Protein AF-A0A7J4MQF9-F1 (afdb_monomer_lite)

Radius of gyration: 17.83 Å; chains: 1; bounding box: 29×24×52 Å

Foldseek 3Di:
DVVLLVQLVVLLVQLVVLLVCLVVVWDFDFPPDDPDDDPPDDPGPTDTPSVVSNVSSVVSNVVSVVSNVVVVVD

Sequence (74 aa):
MEVLNLFGLLFSTLGVVYLAFGFRFGKPKYLGDYTYEFDGKEPLVLYYENSFLRIVGWICLGFGNILQIASIFS

Structure (mmCIF, N/CA/C/O backbone):
data_AF-A0A7J4MQF9-F1
#
_entry.id   AF-A0A7J4MQF9-F1
#
loop_
_atom_site.group_PDB
_atom_site.id
_atom_site.type_symbol
_atom_site.label_atom_id
_atom_site.label_alt_id
_atom_site.label_comp_id
_atom_site.label_asym_id
_atom_site.label_entity_id
_atom_site.label_seq_id
_atom_site.pdbx_PDB_ins_code
_atom_site.Cartn_x
_atom_site.Cartn_y
_atom_site.Cartn_z
_atom_site.occupancy
_atom_site.B_iso_or_equiv
_atom_site.auth_seq_id
_atom_site.auth_comp_id
_atom_site.auth_asym_id
_atom_site.auth_atom_id
_atom_site.pdbx_PDB_model_num
ATOM 1 N N . MET A 1 1 ? 9.387 -3.005 -20.933 1.00 74.81 1 MET A N 1
ATOM 2 C CA . MET A 1 1 ? 8.360 -2.000 -20.583 1.00 74.81 1 MET A CA 1
ATOM 3 C C . MET A 1 1 ? 6.993 -2.590 -20.228 1.00 74.81 1 MET A C 1
ATOM 5 O O . MET A 1 1 ? 6.623 -2.509 -19.064 1.00 74.81 1 MET A O 1
ATOM 9 N N . GLU A 1 2 ? 6.247 -3.213 -21.152 1.00 84.81 2 GLU A N 1
ATOM 10 C CA . GLU A 1 2 ? 4.826 -3.572 -20.916 1.00 84.81 2 GLU A CA 1
ATOM 11 C C . GLU A 1 2 ? 4.582 -4.520 -19.734 1.00 84.81 2 GLU A C 1
ATOM 13 O O . GLU A 1 2 ? 3.683 -4.289 -18.931 1.00 84.81 2 GLU A O 1
ATOM 18 N N . VAL A 1 3 ? 5.418 -5.549 -19.582 1.00 89.50 3 VAL A N 1
ATOM 19 C CA . VAL A 1 3 ? 5.285 -6.540 -18.502 1.00 89.50 3 VAL A CA 1
ATOM 20 C C . VAL A 1 3 ? 5.462 -5.902 -17.121 1.00 89.50 3 VAL A C 1
ATOM 22 O O . VAL A 1 3 ? 4.678 -6.163 -16.212 1.00 89.50 3 VAL A O 1
ATOM 25 N N . LEU A 1 4 ? 6.458 -5.025 -16.964 1.00 91.75 4 LEU A N 1
ATOM 26 C CA . LEU A 1 4 ? 6.742 -4.357 -15.691 1.00 91.75 4 LEU A CA 1
ATOM 27 C C . LEU A 1 4 ? 5.616 -3.384 -15.312 1.00 91.75 4 LEU A C 1
ATOM 29 O O . LEU A 1 4 ? 5.189 -3.345 -14.159 1.00 91.75 4 LEU A O 1
ATOM 33 N N . ASN A 1 5 ? 5.093 -2.658 -16.306 1.00 92.19 5 ASN A N 1
ATOM 34 C CA . ASN A 1 5 ? 3.958 -1.760 -16.124 1.00 92.19 5 ASN A CA 1
ATOM 35 C C . ASN A 1 5 ? 2.685 -2.536 -15.743 1.00 92.19 5 ASN A C 1
ATOM 37 O O . ASN A 1 5 ? 2.005 -2.163 -14.791 1.00 92.19 5 ASN A O 1
ATOM 41 N N . LEU A 1 6 ? 2.405 -3.664 -16.410 1.00 94.56 6 LEU A N 1
ATOM 42 C CA . LEU A 1 6 ? 1.274 -4.538 -16.087 1.00 94.56 6 LEU A CA 1
ATOM 43 C C . LEU A 1 6 ? 1.350 -5.055 -14.643 1.00 94.56 6 LEU A C 1
ATOM 45 O O . LEU A 1 6 ? 0.365 -4.965 -13.909 1.00 94.56 6 LEU A O 1
ATOM 49 N N . PHE A 1 7 ? 2.514 -5.550 -14.212 1.00 94.44 7 PHE A N 1
ATOM 50 C CA . PHE A 1 7 ? 2.709 -5.986 -12.826 1.00 94.44 7 PHE A CA 1
ATOM 51 C C . PHE A 1 7 ? 2.557 -4.832 -11.832 1.00 94.44 7 PHE A C 1
ATOM 53 O O . PHE A 1 7 ? 1.902 -5.001 -10.803 1.00 94.44 7 PHE A O 1
ATOM 60 N N . GLY A 1 8 ? 3.092 -3.652 -12.149 1.00 94.94 8 GLY A N 1
ATOM 61 C CA . GLY A 1 8 ? 2.924 -2.463 -11.318 1.00 94.94 8 GLY A CA 1
ATOM 62 C C . GLY A 1 8 ? 1.457 -2.052 -11.165 1.00 94.94 8 GLY A C 1
ATOM 63 O O . GLY A 1 8 ? 1.001 -1.761 -10.060 1.00 94.94 8 GLY A O 1
ATOM 64 N N . LEU A 1 9 ? 0.686 -2.103 -12.254 1.00 96.31 9 LEU A N 1
ATOM 65 C CA . LEU A 1 9 ? -0.744 -1.793 -12.256 1.00 96.31 9 LEU A CA 1
ATOM 66 C C . LEU A 1 9 ? -1.548 -2.808 -11.436 1.00 96.31 9 LEU A C 1
ATOM 68 O O . LEU A 1 9 ? -2.352 -2.403 -10.600 1.00 96.31 9 LEU A O 1
ATOM 72 N N . LEU A 1 10 ? -1.272 -4.106 -11.597 1.00 97.12 10 LEU A N 1
ATOM 73 C CA . LEU A 1 10 ? -1.907 -5.172 -10.814 1.00 97.12 10 LEU A CA 1
ATOM 74 C C . LEU A 1 10 ? -1.670 -4.999 -9.308 1.00 97.12 10 LEU A C 1
ATOM 76 O O . LEU A 1 10 ? -2.620 -5.064 -8.526 1.00 97.12 10 LEU A O 1
ATOM 80 N N . PHE A 1 11 ? -0.428 -4.734 -8.894 1.00 96.69 11 PHE A N 1
ATOM 81 C CA . PHE A 1 11 ? -0.096 -4.509 -7.484 1.00 96.69 11 PHE A CA 1
ATOM 82 C C . PHE A 1 11 ? -0.761 -3.250 -6.920 1.00 96.69 11 PHE A C 1
ATOM 84 O O . PHE A 1 11 ? -1.296 -3.291 -5.810 1.00 96.69 11 PHE A O 1
ATOM 91 N N . SER A 1 12 ? -0.804 -2.164 -7.692 1.00 97.12 12 SER A N 1
ATOM 92 C CA . SER A 1 12 ? -1.506 -0.937 -7.305 1.00 97.12 12 SER A CA 1
ATOM 93 C C . SER A 1 12 ? -3.012 -1.165 -7.157 1.00 97.12 12 SER A C 1
ATOM 95 O O . SER A 1 12 ? -3.594 -0.753 -6.153 1.00 97.12 12 SER A O 1
ATOM 97 N N . THR A 1 13 ? -3.651 -1.876 -8.093 1.00 97.44 13 THR A N 1
ATOM 98 C CA . THR A 1 13 ? -5.078 -2.222 -8.004 1.00 97.44 13 THR A CA 1
ATOM 99 C C . THR A 1 13 ? -5.366 -3.084 -6.780 1.00 97.44 13 THR A C 1
ATOM 101 O O . THR A 1 13 ? -6.276 -2.763 -6.016 1.00 97.44 13 THR A O 1
ATOM 104 N N . LEU A 1 14 ? -4.575 -4.134 -6.544 1.00 96.56 14 LEU A N 1
ATOM 105 C CA . LEU A 1 14 ? -4.716 -4.970 -5.350 1.00 96.56 14 LEU A CA 1
ATOM 106 C C . LEU A 1 14 ? -4.534 -4.143 -4.073 1.00 96.56 14 LEU A C 1
ATOM 108 O O . LEU A 1 14 ? -5.346 -4.258 -3.158 1.00 96.56 14 LEU A O 1
ATOM 112 N N . GLY A 1 15 ? -3.534 -3.261 -4.028 1.00 96.19 15 GLY A N 1
ATOM 113 C CA . GLY A 1 15 ? -3.296 -2.378 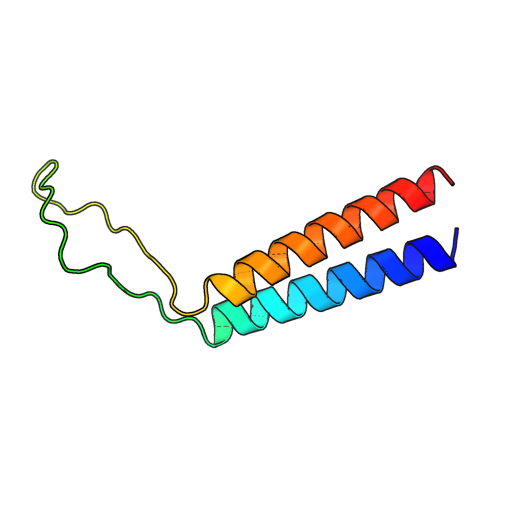-2.888 1.00 96.19 15 GLY A CA 1
ATOM 114 C C . GLY A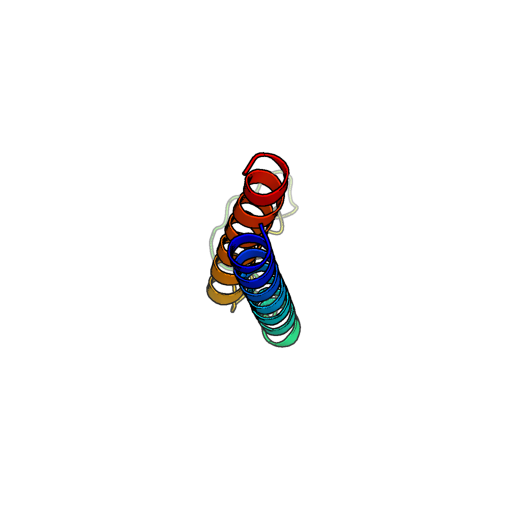 1 15 ? -4.488 -1.470 -2.574 1.00 96.19 15 GLY A C 1
ATOM 115 O O . GLY A 1 15 ? -4.922 -1.402 -1.422 1.00 96.19 15 GLY A O 1
ATOM 116 N N . VAL A 1 16 ? -5.081 -0.844 -3.595 1.00 96.50 16 VAL A N 1
ATOM 117 C CA . VAL A 1 16 ? -6.298 -0.023 -3.451 1.00 96.50 16 VAL A CA 1
ATOM 118 C C . VAL A 1 16 ? -7.476 -0.859 -2.959 1.00 96.50 16 VAL A C 1
ATOM 120 O O . VAL A 1 16 ? -8.195 -0.422 -2.060 1.00 96.50 16 VAL A O 1
ATOM 123 N N . VAL A 1 17 ? -7.663 -2.067 -3.496 1.00 95.94 17 VAL A N 1
ATOM 124 C CA . VAL A 1 17 ? -8.718 -2.986 -3.052 1.00 95.94 17 VAL A CA 1
ATOM 125 C C . VAL A 1 17 ? -8.527 -3.322 -1.571 1.00 95.94 17 VAL A C 1
ATOM 127 O O . VAL A 1 17 ? -9.446 -3.116 -0.781 1.00 95.94 17 VAL A O 1
ATOM 130 N N . TYR A 1 18 ? -7.333 -3.736 -1.148 1.00 94.38 18 TYR A N 1
ATOM 131 C CA . TYR A 1 18 ? -7.040 -4.043 0.256 1.00 94.38 18 TYR A CA 1
ATOM 132 C C . TYR A 1 18 ? -7.244 -2.845 1.192 1.00 94.38 18 TYR A C 1
ATOM 134 O O . TYR A 1 18 ? -7.799 -3.017 2.280 1.00 94.38 18 TYR A O 1
ATOM 142 N N . LEU A 1 19 ? -6.878 -1.629 0.771 1.00 92.75 19 LEU A N 1
ATOM 143 C CA . LEU A 1 19 ? -7.188 -0.409 1.524 1.00 92.75 19 LEU A CA 1
ATOM 144 C C . LEU A 1 19 ? -8.697 -0.180 1.627 1.00 92.75 19 LEU A C 1
ATOM 146 O O . LEU A 1 19 ? -9.202 0.046 2.727 1.00 92.75 19 LEU A O 1
ATOM 150 N N . ALA A 1 20 ? -9.424 -0.274 0.514 1.00 91.75 20 ALA A N 1
ATOM 151 C CA . ALA A 1 20 ? -10.868 -0.078 0.479 1.00 91.75 20 ALA A CA 1
ATOM 152 C C . ALA A 1 20 ? -11.591 -1.088 1.380 1.00 91.75 20 ALA A C 1
ATOM 154 O O . ALA A 1 20 ? -12.432 -0.691 2.183 1.00 91.75 20 ALA A O 1
ATOM 155 N N . PHE A 1 21 ? -11.215 -2.369 1.330 1.00 90.06 21 PHE A N 1
ATOM 156 C CA . PHE A 1 21 ? -11.712 -3.393 2.252 1.00 90.06 21 PHE A CA 1
ATOM 157 C C . PHE A 1 21 ? -11.313 -3.083 3.704 1.00 90.06 21 PHE A C 1
ATOM 159 O O . PHE A 1 21 ? -12.153 -3.137 4.605 1.00 90.06 21 PHE A O 1
ATOM 166 N N . GLY A 1 22 ? -10.065 -2.678 3.936 1.00 88.12 22 GLY A N 1
ATOM 167 C CA . GLY A 1 22 ? -9.560 -2.292 5.250 1.00 88.12 22 GLY A CA 1
ATOM 168 C C . GLY A 1 22 ? -10.348 -1.147 5.892 1.00 88.12 22 GLY A C 1
ATOM 169 O O . GLY A 1 22 ? -10.614 -1.203 7.088 1.00 88.12 22 GLY A O 1
ATOM 170 N N . PHE A 1 23 ? -10.784 -0.148 5.121 1.00 85.19 23 PHE A N 1
ATOM 171 C CA . PHE A 1 23 ? -11.646 0.936 5.610 1.00 85.19 23 PHE A CA 1
ATOM 172 C C . PHE A 1 23 ? -13.132 0.557 5.653 1.00 85.19 23 PHE A C 1
ATOM 174 O O . PHE A 1 23 ? -13.831 0.940 6.585 1.00 85.19 23 PHE A O 1
ATOM 181 N N . ARG A 1 24 ? -13.628 -0.220 4.683 1.00 85.50 24 ARG A N 1
ATOM 182 C CA . ARG A 1 24 ? -15.041 -0.628 4.608 1.00 85.50 24 ARG A CA 1
ATOM 183 C C . ARG A 1 24 ? -15.453 -1.534 5.763 1.00 85.50 24 ARG A C 1
ATOM 185 O O . ARG A 1 24 ? -16.600 -1.454 6.214 1.00 85.50 24 ARG A O 1
ATOM 192 N N . PHE A 1 25 ? -14.542 -2.406 6.189 1.00 81.94 25 PHE A N 1
ATOM 193 C CA . PHE A 1 25 ? -14.762 -3.376 7.260 1.00 81.94 25 PHE A CA 1
ATOM 194 C C . PHE A 1 25 ? -14.024 -3.006 8.549 1.00 81.94 25 PHE A C 1
ATOM 196 O O . PHE A 1 25 ? -14.357 -3.523 9.612 1.00 81.94 25 PHE A O 1
ATOM 203 N N . GLY A 1 26 ? -13.005 -2.143 8.498 1.00 72.25 26 GLY A N 1
ATOM 204 C CA . GLY A 1 26 ? -12.282 -1.681 9.682 1.00 72.25 26 GLY A CA 1
ATOM 205 C C . GLY A 1 26 ? -13.078 -0.636 10.438 1.00 72.25 26 GLY A C 1
ATOM 206 O O . GL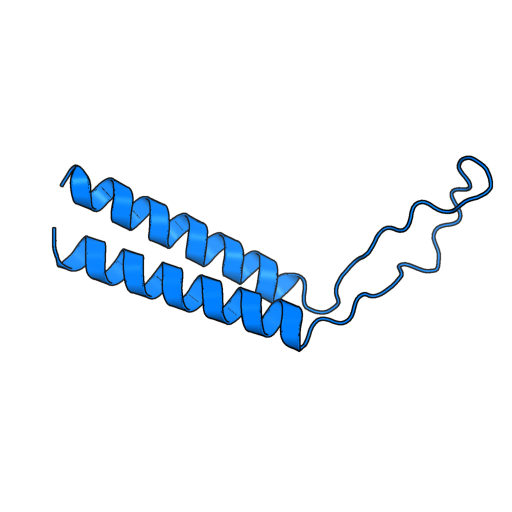Y A 1 26 ? -13.116 0.526 10.044 1.00 72.25 26 GLY A O 1
ATOM 207 N N . LYS A 1 27 ? -13.676 -1.035 11.558 1.00 66.50 27 LYS A N 1
ATOM 208 C CA . LYS A 1 27 ? -14.235 -0.075 12.506 1.00 66.50 27 LYS A CA 1
ATOM 209 C C . LYS A 1 27 ? -13.092 0.595 13.278 1.00 66.50 27 LYS A C 1
ATOM 211 O O . LYS A 1 27 ? -12.117 -0.091 13.617 1.00 66.50 27 LYS A O 1
ATOM 216 N N . PRO A 1 28 ? -13.185 1.904 13.555 1.00 66.00 28 PRO A N 1
ATOM 217 C CA . PRO A 1 28 ? -12.312 2.530 14.532 1.00 66.00 28 PRO A CA 1
ATOM 218 C C . PRO A 1 28 ? -12.595 1.887 15.894 1.00 66.00 28 PRO A C 1
ATOM 220 O O . PRO A 1 28 ? -13.732 1.883 16.367 1.00 66.00 28 PRO A O 1
ATOM 223 N N . LYS A 1 29 ? -11.568 1.292 16.492 1.00 61.38 29 LYS A N 1
ATOM 224 C CA . LYS A 1 29 ? -11.572 0.831 17.875 1.00 61.38 29 LYS A CA 1
ATOM 225 C C . LYS A 1 29 ? -10.788 1.827 18.712 1.00 61.38 29 LYS A C 1
ATOM 227 O O . LYS A 1 29 ? -9.657 2.187 18.390 1.00 61.38 29 LYS A O 1
ATOM 232 N N . TYR A 1 30 ? -11.414 2.248 19.797 1.00 60.69 30 TYR A N 1
ATOM 233 C CA . TYR A 1 30 ? -10.751 2.996 20.847 1.00 60.69 30 TYR A CA 1
ATOM 234 C C . TYR A 1 30 ? -9.937 2.010 21.667 1.00 60.69 30 TYR A C 1
ATOM 236 O O . TYR A 1 30 ? -10.455 0.965 22.068 1.00 60.69 30 TYR A O 1
ATOM 244 N N . LEU A 1 31 ? -8.664 2.321 21.885 1.00 56.59 31 LEU A N 1
ATOM 245 C CA . LEU A 1 31 ? -7.841 1.571 22.818 1.00 56.59 31 LEU A CA 1
ATOM 246 C C . LEU A 1 31 ? -8.183 2.065 24.229 1.00 56.59 31 LEU A C 1
ATOM 248 O O . LEU A 1 31 ? -7.457 2.853 24.822 1.00 56.59 31 LEU A O 1
ATOM 252 N N . GLY A 1 32 ? -9.365 1.679 24.710 1.00 52.00 32 GLY A N 1
ATOM 253 C CA . GLY A 1 32 ? -9.696 1.795 26.124 1.00 52.00 32 GLY A CA 1
ATOM 254 C C . GLY A 1 32 ? -8.815 0.815 26.889 1.00 52.00 32 GLY A C 1
ATOM 255 O O . GLY A 1 32 ? -8.856 -0.371 26.570 1.00 52.00 32 GLY A O 1
ATOM 256 N N . ASP A 1 33 ? -7.991 1.362 27.789 1.00 49.03 33 ASP A N 1
ATOM 257 C CA . ASP A 1 33 ? -7.272 0.726 28.916 1.00 49.03 33 ASP A CA 1
ATOM 258 C C . ASP A 1 33 ? -5.787 1.129 29.057 1.00 49.03 33 ASP A C 1
ATOM 260 O O . ASP A 1 33 ? -5.023 0.454 29.744 1.00 49.03 33 ASP A O 1
ATOM 264 N N . TYR A 1 34 ? -5.352 2.268 28.499 1.00 44.88 34 TYR A N 1
ATOM 265 C CA . TYR A 1 34 ? -4.119 2.922 28.967 1.00 44.88 34 TYR A CA 1
ATOM 266 C C . TYR A 1 34 ? -4.404 4.350 29.421 1.00 44.88 34 TYR A C 1
ATOM 268 O O . TYR A 1 34 ? -4.356 5.304 28.647 1.00 44.88 34 TYR A O 1
ATOM 276 N N . THR A 1 35 ? -4.687 4.468 30.716 1.00 40.94 35 THR A N 1
ATOM 277 C CA . THR A 1 35 ? -4.726 5.712 31.486 1.00 40.94 35 THR A CA 1
ATOM 278 C C . THR A 1 35 ? -3.356 6.393 31.453 1.00 40.94 35 THR A C 1
ATOM 280 O O . THR A 1 35 ? -2.519 6.173 32.326 1.00 40.94 35 THR A O 1
ATOM 283 N N . TYR A 1 36 ? -3.113 7.221 30.443 1.00 44.91 36 TYR A N 1
ATOM 284 C CA . TYR A 1 36 ? -2.103 8.272 30.507 1.00 44.91 36 TYR A CA 1
ATOM 285 C C . TYR A 1 36 ? -2.807 9.600 30.241 1.00 44.91 36 TYR A C 1
ATOM 287 O O . TYR A 1 36 ? -2.970 10.034 29.102 1.00 44.91 36 TYR A O 1
ATOM 295 N N . GLU A 1 37 ? -3.281 10.208 31.328 1.00 45.16 37 GLU A N 1
ATOM 296 C CA . GLU A 1 37 ? -3.877 11.539 31.341 1.00 45.16 37 GLU A CA 1
ATOM 297 C C . GLU A 1 37 ? -2.811 12.577 30.961 1.00 45.16 37 GLU A C 1
ATOM 299 O O . GLU A 1 37 ? -1.943 12.926 31.758 1.00 45.16 37 GLU A O 1
ATOM 304 N N . PHE A 1 38 ? -2.877 13.088 29.735 1.00 47.25 38 PHE A N 1
ATOM 305 C CA . PHE A 1 38 ? -2.251 14.353 29.367 1.00 47.25 38 PHE A CA 1
ATOM 306 C C . PHE A 1 38 ? -3.377 15.378 29.189 1.00 47.25 38 PHE A C 1
ATOM 308 O O . PHE A 1 38 ? -4.186 15.265 28.276 1.00 47.25 38 PHE A O 1
ATOM 315 N N . ASP A 1 39 ? -3.443 16.361 30.088 1.00 52.81 39 ASP A N 1
ATOM 316 C CA . ASP A 1 39 ? -4.277 17.570 29.957 1.00 52.81 39 ASP A CA 1
ATOM 317 C C . ASP A 1 39 ? -5.813 17.364 29.964 1.00 52.81 39 ASP A C 1
ATOM 319 O O . ASP A 1 39 ? -6.569 18.062 29.286 1.00 52.81 39 ASP A O 1
ATOM 323 N N . GLY A 1 40 ? -6.307 16.380 30.731 1.00 53.47 40 GLY A N 1
ATOM 324 C CA . GLY A 1 40 ? -7.748 16.165 30.958 1.00 53.47 40 GLY A CA 1
ATOM 325 C C . GLY A 1 40 ? -8.558 15.762 29.716 1.00 53.47 40 GLY A C 1
ATOM 326 O O . GLY A 1 40 ? -9.787 15.698 29.772 1.00 53.47 40 GLY A O 1
ATOM 327 N N . LYS A 1 41 ? -7.890 15.490 28.591 1.00 51.25 41 LYS A N 1
ATOM 328 C CA . LYS A 1 41 ? -8.478 14.968 27.356 1.00 51.25 41 LYS A CA 1
ATOM 329 C C . LYS A 1 41 ? -7.556 13.886 26.815 1.00 51.25 41 LYS A C 1
ATOM 331 O O . LYS A 1 41 ? -6.465 14.178 26.340 1.00 51.25 41 LYS A O 1
ATOM 336 N N . GLU A 1 42 ? -7.997 12.636 26.900 1.00 49.66 42 GLU A 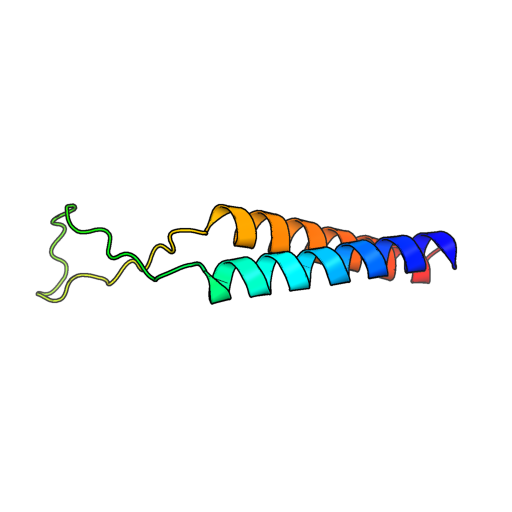N 1
ATOM 337 C CA . GLU A 1 42 ? -7.249 11.487 26.387 1.00 49.66 42 GLU A CA 1
ATOM 338 C C . GLU A 1 42 ? -6.864 11.709 24.908 1.00 49.66 42 GLU A C 1
ATOM 340 O O . GLU A 1 42 ? -7.742 12.036 24.095 1.00 49.66 42 GLU A O 1
ATOM 345 N N . PRO A 1 43 ? -5.583 11.546 24.509 1.00 50.25 43 PRO A N 1
ATOM 346 C CA . PRO A 1 43 ? -5.234 11.528 23.100 1.00 50.25 43 PRO A CA 1
ATOM 347 C C . PRO A 1 43 ? -5.917 10.317 22.466 1.00 50.25 43 PRO A C 1
ATOM 349 O O . PRO A 1 43 ? -5.588 9.167 22.747 1.00 50.25 43 PRO A O 1
ATOM 352 N N . LEU A 1 44 ? -6.902 10.593 21.615 1.00 55.03 44 LEU A N 1
ATOM 353 C CA . LEU A 1 44 ? -7.672 9.597 20.881 1.00 55.03 44 LEU A CA 1
ATOM 354 C C . LEU A 1 44 ? -6.740 8.811 19.936 1.00 55.03 44 LEU A C 1
ATOM 356 O O . LEU A 1 44 ? -6.573 9.164 18.766 1.00 55.03 44 LEU A O 1
ATOM 360 N N . VAL A 1 45 ? -6.113 7.734 20.414 1.00 56.97 45 VAL A N 1
ATOM 361 C CA . VAL A 1 45 ? -5.349 6.843 19.534 1.00 56.97 45 VAL A CA 1
ATOM 362 C C . VAL A 1 45 ? -6.329 5.888 18.856 1.00 56.97 45 VAL A C 1
ATOM 364 O O . VAL A 1 45 ? -6.718 4.851 19.391 1.00 56.97 45 VAL A O 1
ATOM 367 N N . LEU A 1 46 ? -6.773 6.285 17.663 1.00 59.09 46 LEU A N 1
ATOM 368 C CA . LEU A 1 46 ? -7.667 5.506 16.810 1.00 59.09 46 LEU A CA 1
ATOM 369 C C . LEU A 1 46 ? -6.902 4.347 16.160 1.00 59.09 46 LEU A C 1
ATOM 371 O O . LEU A 1 46 ? -6.242 4.515 15.131 1.00 59.09 46 LEU A O 1
ATOM 375 N N . TYR A 1 47 ? -7.039 3.149 16.719 1.00 62.06 47 TYR A N 1
ATOM 376 C CA . TYR A 1 47 ? -6.653 1.923 16.028 1.00 62.06 47 TYR A CA 1
ATOM 377 C C . TYR A 1 47 ? -7.832 1.433 15.197 1.00 62.06 47 TYR A C 1
ATOM 379 O O . TYR A 1 47 ? -8.985 1.609 15.571 1.00 62.06 47 TYR A O 1
ATOM 387 N N . TYR A 1 48 ? -7.580 0.817 14.046 1.00 64.44 48 TYR A N 1
ATOM 388 C CA . TYR A 1 48 ? -8.666 0.197 13.287 1.00 64.44 48 TYR A CA 1
ATOM 389 C C . TYR A 1 48 ? -8.496 -1.308 13.318 1.00 64.44 48 TYR A C 1
ATOM 391 O O . TYR A 1 48 ? -7.391 -1.827 13.162 1.00 64.44 48 TYR A O 1
ATOM 399 N N . GLU A 1 49 ? -9.607 -2.009 13.474 1.00 65.06 49 GLU A N 1
ATOM 400 C CA . GLU A 1 49 ? -9.627 -3.461 13.644 1.00 65.06 49 GLU A CA 1
ATOM 401 C C . GLU A 1 49 ? -9.003 -4.206 12.448 1.00 65.06 49 GLU A C 1
ATOM 403 O O . GLU A 1 49 ? -8.299 -5.192 12.623 1.00 65.06 49 GLU A O 1
ATOM 408 N N . ASN A 1 50 ? -9.135 -3.654 11.237 1.00 75.56 50 ASN A N 1
ATOM 409 C CA . ASN A 1 50 ? -8.535 -4.192 10.012 1.00 75.56 50 ASN A CA 1
ATOM 410 C C . ASN A 1 50 ? -7.219 -3.496 9.620 1.00 75.56 50 ASN A C 1
ATOM 412 O O . ASN A 1 50 ? -6.946 -3.256 8.441 1.00 75.56 50 ASN A O 1
ATOM 416 N N . SER A 1 51 ? -6.381 -3.153 10.604 1.00 76.44 51 SER A N 1
ATOM 417 C CA . SER A 1 51 ? -5.088 -2.502 10.344 1.00 76.44 51 SER A CA 1
ATOM 418 C C . SER A 1 51 ? -4.156 -3.348 9.474 1.00 76.44 51 SER A C 1
ATOM 420 O O . SER A 1 51 ? -3.461 -2.780 8.638 1.00 76.44 51 SER A O 1
ATOM 422 N N . PHE A 1 52 ? -4.218 -4.680 9.567 1.00 86.06 52 PHE A N 1
ATOM 423 C CA . PHE A 1 52 ? -3.441 -5.579 8.708 1.00 86.06 52 PHE A CA 1
ATOM 424 C C . PHE A 1 52 ? -3.770 -5.413 7.216 1.00 86.06 52 PHE A C 1
ATOM 426 O O . PHE A 1 52 ? -2.861 -5.207 6.419 1.00 86.06 52 PHE A O 1
ATOM 433 N N . LEU A 1 53 ? -5.057 -5.413 6.837 1.00 89.44 53 LEU A N 1
ATOM 434 C CA . LEU A 1 53 ? -5.473 -5.229 5.436 1.00 89.44 53 LEU A CA 1
ATOM 435 C C . LEU A 1 53 ? -4.990 -3.890 4.879 1.00 89.44 53 LEU A C 1
ATOM 437 O O . LEU A 1 53 ? -4.593 -3.805 3.721 1.00 89.44 53 LEU A O 1
ATOM 441 N N . ARG A 1 54 ? -4.963 -2.847 5.714 1.00 89.12 54 ARG A N 1
ATOM 442 C CA . ARG A 1 54 ? -4.463 -1.538 5.290 1.00 89.12 54 ARG A CA 1
ATOM 443 C C . ARG A 1 54 ? -2.949 -1.514 5.131 1.00 89.12 54 ARG A C 1
ATOM 445 O O . ARG A 1 54 ? -2.466 -0.924 4.174 1.00 89.12 54 ARG A O 1
ATOM 452 N N . ILE A 1 55 ? -2.213 -2.166 6.030 1.00 91.94 55 ILE A N 1
ATOM 453 C CA . ILE A 1 55 ? -0.756 -2.316 5.920 1.00 91.94 55 ILE A CA 1
ATOM 454 C C . ILE A 1 55 ? -0.407 -3.069 4.634 1.00 91.94 55 ILE A C 1
ATOM 456 O O . ILE A 1 55 ? 0.391 -2.577 3.841 1.00 91.94 55 ILE A O 1
ATOM 460 N N . VAL A 1 56 ? -1.056 -4.211 4.383 1.00 93.94 56 VAL A N 1
ATOM 461 C CA . VAL A 1 56 ? -0.883 -4.982 3.141 1.00 93.94 56 VAL A CA 1
ATOM 462 C C . VAL A 1 56 ? -1.238 -4.127 1.924 1.00 93.94 56 VAL A C 1
ATOM 464 O O . VAL A 1 56 ? -0.473 -4.086 0.964 1.00 93.94 56 VAL A O 1
ATOM 467 N N . GLY A 1 57 ? -2.343 -3.380 1.990 1.00 95.94 57 GLY A N 1
ATOM 468 C CA . GLY A 1 57 ? -2.758 -2.463 0.934 1.00 95.94 57 GLY A CA 1
ATOM 469 C C . GLY A 1 57 ? -1.699 -1.411 0.597 1.00 95.94 57 GLY A C 1
ATOM 470 O O . GLY A 1 57 ? -1.357 -1.243 -0.572 1.00 95.94 57 GLY A O 1
ATOM 471 N N . TRP A 1 58 ? -1.121 -0.761 1.611 1.00 96.12 58 TRP A N 1
ATOM 472 C CA . TRP A 1 58 ? -0.039 0.212 1.435 1.00 96.12 58 TRP A CA 1
ATOM 473 C C . TRP A 1 58 ? 1.242 -0.408 0.875 1.00 96.12 58 TRP A C 1
ATOM 475 O O . TRP A 1 58 ? 1.864 0.196 0.003 1.00 96.12 58 TRP A O 1
ATOM 485 N N . ILE A 1 59 ? 1.619 -1.609 1.321 1.00 96.69 59 ILE A N 1
ATOM 486 C CA . ILE A 1 59 ? 2.790 -2.327 0.795 1.00 96.69 59 ILE A CA 1
ATOM 487 C C . ILE A 1 59 ? 2.591 -2.649 -0.690 1.00 96.69 59 ILE A C 1
ATOM 489 O O . ILE A 1 59 ? 3.468 -2.356 -1.503 1.00 96.69 59 ILE A O 1
ATOM 493 N N . CYS A 1 60 ? 1.432 -3.199 -1.062 1.00 97.19 60 CYS A N 1
ATOM 494 C CA . CYS A 1 60 ? 1.108 -3.512 -2.453 1.00 97.19 60 CYS A CA 1
ATOM 495 C C . CYS A 1 60 ? 1.101 -2.258 -3.337 1.00 97.19 60 CYS A C 1
ATOM 497 O O . CYS A 1 60 ? 1.687 -2.276 -4.417 1.00 97.19 60 CYS A O 1
ATOM 499 N N . LEU A 1 61 ? 0.504 -1.158 -2.866 1.00 96.94 61 LEU A N 1
ATOM 500 C CA . LEU A 1 61 ? 0.511 0.127 -3.571 1.00 96.94 61 LEU A CA 1
ATOM 501 C C . LEU A 1 61 ? 1.921 0.692 -3.738 1.00 96.94 61 LEU A C 1
ATOM 503 O O . LEU A 1 61 ? 2.277 1.132 -4.830 1.00 96.94 61 LEU A O 1
ATOM 507 N N . GLY A 1 62 ? 2.730 0.682 -2.679 1.00 96.69 62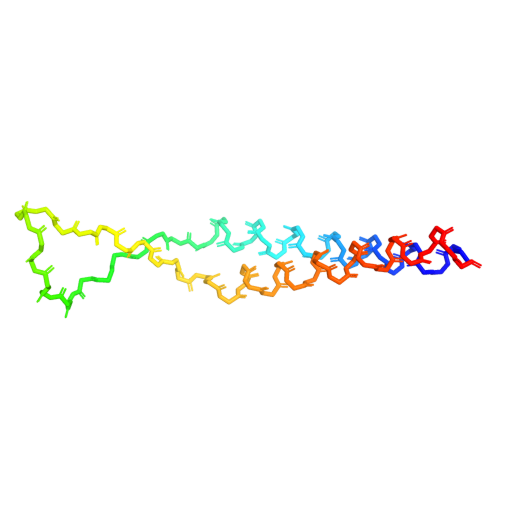 GLY A N 1
ATOM 508 C CA . GLY A 1 62 ? 4.109 1.160 -2.732 1.00 96.69 62 GLY A CA 1
ATOM 509 C C . GLY A 1 62 ? 4.935 0.363 -3.739 1.00 96.69 62 GLY A C 1
ATOM 510 O O . GLY A 1 62 ? 5.580 0.945 -4.610 1.00 96.69 62 GLY A O 1
ATOM 511 N N . PHE A 1 63 ? 4.845 -0.966 -3.684 1.00 96.50 63 PHE A N 1
ATOM 512 C CA . PHE A 1 63 ? 5.547 -1.843 -4.616 1.00 96.50 63 PHE A CA 1
ATOM 513 C C . PHE A 1 63 ? 5.071 -1.660 -6.065 1.00 96.50 63 PHE A C 1
ATOM 515 O O . PHE A 1 63 ? 5.896 -1.551 -6.971 1.00 96.50 63 PHE A O 1
ATOM 522 N N . GLY A 1 64 ? 3.758 -1.545 -6.286 1.00 96.75 64 GLY A N 1
ATOM 523 C CA . GLY A 1 64 ? 3.183 -1.293 -7.608 1.00 96.75 64 GLY A CA 1
ATOM 524 C C . GLY A 1 64 ? 3.689 0.005 -8.240 1.00 96.75 64 GLY A C 1
ATOM 525 O O . GLY A 1 64 ? 4.115 0.005 -9.395 1.00 96.75 64 GLY A O 1
ATOM 526 N N . ASN A 1 65 ? 3.738 1.092 -7.464 1.00 95.12 65 ASN A N 1
ATOM 527 C CA . ASN A 1 65 ? 4.290 2.370 -7.921 1.00 95.12 65 ASN A CA 1
ATOM 528 C C . ASN A 1 65 ? 5.790 2.280 -8.232 1.00 95.12 65 ASN A C 1
ATOM 530 O O . ASN A 1 65 ? 6.229 2.814 -9.247 1.00 95.12 65 ASN A O 1
ATOM 534 N N . ILE A 1 66 ? 6.578 1.575 -7.411 1.00 96.38 66 ILE A N 1
ATOM 535 C CA . ILE A 1 66 ? 8.010 1.362 -7.680 1.00 96.38 66 ILE A CA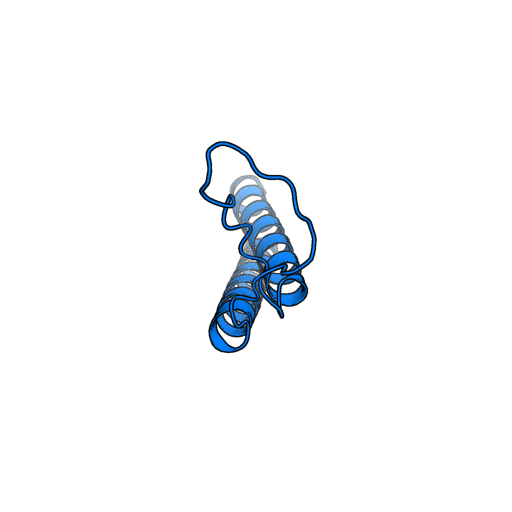 1
ATOM 536 C C . ILE A 1 66 ? 8.207 0.635 -9.014 1.00 96.38 66 ILE A C 1
ATOM 538 O O . ILE A 1 66 ? 9.046 1.053 -9.808 1.00 96.38 66 ILE A O 1
ATOM 542 N N . LEU A 1 67 ? 7.418 -0.407 -9.296 1.00 95.38 67 LEU A N 1
ATOM 543 C CA . LEU A 1 67 ? 7.480 -1.124 -10.573 1.00 95.38 67 LEU A CA 1
ATOM 544 C C . LEU A 1 67 ? 7.081 -0.238 -11.761 1.00 95.38 67 LEU A C 1
ATOM 546 O O . LEU A 1 67 ? 7.721 -0.303 -12.808 1.00 95.38 67 LEU A O 1
ATOM 550 N N . GLN A 1 68 ? 6.068 0.619 -11.610 1.00 94.38 68 GLN A N 1
ATOM 551 C CA . GLN A 1 68 ? 5.682 1.564 -12.663 1.00 94.38 68 GLN A CA 1
ATOM 552 C C . GLN A 1 68 ? 6.776 2.603 -12.923 1.00 94.38 68 GLN A C 1
ATOM 554 O O . GLN A 1 68 ? 7.125 2.836 -14.078 1.00 94.38 68 GLN A O 1
ATOM 559 N N . ILE A 1 69 ? 7.378 3.167 -11.874 1.00 94.56 69 ILE A N 1
ATOM 560 C CA . ILE A 1 69 ? 8.510 4.093 -12.009 1.00 94.56 69 ILE A CA 1
ATOM 561 C C . ILE A 1 69 ? 9.691 3.385 -12.677 1.00 94.56 69 ILE A C 1
ATOM 563 O O . ILE A 1 69 ? 10.245 3.903 -13.642 1.00 94.56 69 ILE A O 1
ATOM 567 N N . ALA A 1 70 ? 10.040 2.177 -12.228 1.00 92.88 70 ALA A N 1
ATOM 568 C CA . ALA A 1 70 ? 11.107 1.381 -12.830 1.00 92.88 70 ALA A CA 1
ATOM 569 C C . ALA A 1 70 ? 10.843 1.086 -14.316 1.00 92.88 70 ALA A C 1
ATOM 571 O O . ALA A 1 70 ? 11.787 1.032 -15.097 1.00 92.88 70 ALA A O 1
ATOM 572 N N . SER A 1 71 ? 9.574 0.959 -14.720 1.00 93.81 71 SER A N 1
ATOM 573 C CA . SER A 1 71 ? 9.202 0.686 -16.113 1.00 93.81 71 SER A CA 1
ATOM 574 C C . SER A 1 71 ? 9.477 1.855 -17.059 1.00 93.81 71 SER A C 1
ATOM 576 O O . SER A 1 71 ? 9.679 1.620 -18.244 1.00 93.81 71 SER A O 1
ATOM 578 N N . ILE A 1 72 ? 9.520 3.091 -16.544 1.00 91.56 72 ILE A N 1
ATOM 579 C CA . ILE A 1 72 ? 9.875 4.294 -17.315 1.00 91.56 72 ILE A CA 1
ATOM 580 C C . ILE A 1 72 ? 11.368 4.285 -17.668 1.00 91.56 72 ILE A C 1
ATOM 582 O O . ILE A 1 72 ? 11.763 4.798 -18.711 1.00 91.56 72 ILE A O 1
ATOM 586 N N . PHE A 1 73 ? 12.195 3.707 -16.794 1.00 88.56 73 PHE A N 1
ATOM 587 C CA . PHE A 1 73 ? 13.649 3.655 -16.953 1.00 88.56 73 PHE A CA 1
ATOM 588 C C . PHE A 1 73 ? 14.156 2.353 -17.600 1.00 88.56 73 PHE A C 1
ATOM 590 O O . PHE A 1 73 ? 15.361 2.239 -17.826 1.00 88.56 73 PHE A O 1
ATOM 597 N N . SER A 1 74 ? 13.276 1.376 -17.868 1.00 79.31 74 SER A N 1
ATOM 598 C CA . SER A 1 74 ? 13.606 0.069 -18.471 1.00 79.31 74 SER A CA 1
ATOM 599 C C . SER A 1 74 ? 13.320 0.031 -19.965 1.00 79.31 74 SER A C 1
ATOM 601 O O . SER A 1 74 ? 14.147 -0.514 -20.719 1.00 79.31 74 SER A O 1
#

Secondary structure (DSSP, 8-state):
-HHHHHHHHHHHHHHHHHHHHHHHH-PEEE-TT----STTS----EEETTHHHHHHHHHHHHHHHHHHHHHHH-

pLDDT: mean 80.02, std 18.37, range [40.94, 97.44]